Protein 7NFI (pdb70)

B-factor: mean 33.0, std 12.93, range [19.24, 120.95]

Structure (mmCIF, N/CA/C/O backbone):
data_7NFI
#
_entry.id   7NFI
#
_cell.length_a   47.393
_cell.length_b   47.393
_cell.length_c   127.164
_cell.angle_alpha   90.000
_cell.angle_beta   90.000
_cell.angle_gamma   90.000
#
_symmetry.space_group_name_H-M   'I 4 2 2'
#
loop_
_entity.id
_entity.type
_entity.pdbx_description
1 polymer CC-Type2-(LaId)4-L7Y
2 water water
#
loop_
_atom_site.group_PDB
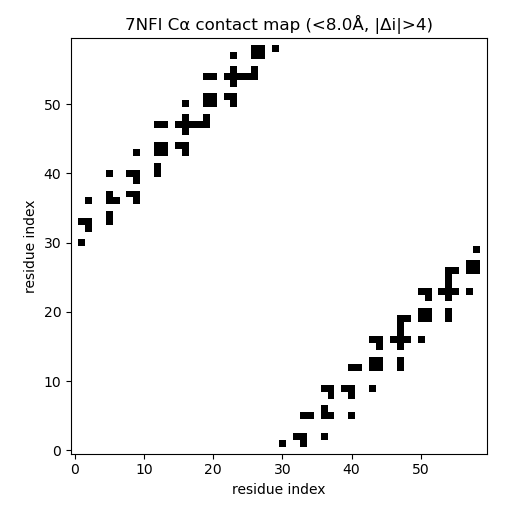_atom_site.id
_atom_site.t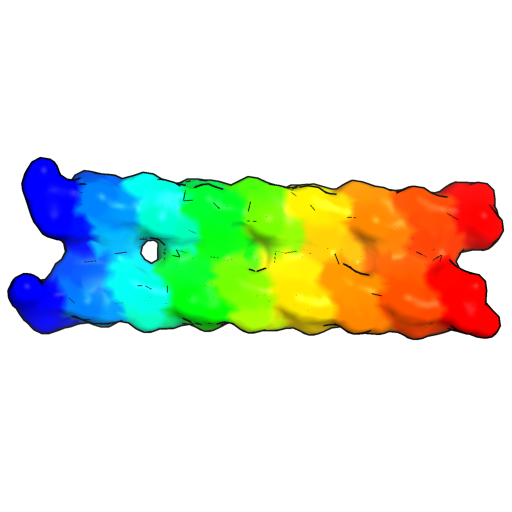ype_symbol
_atom_site.label_atom_id
_atom_site.label_alt_id
_atom_site.label_comp_id
_atom_site.label_asym_id
_atom_site.label_entity_id
_atom_site.label_seq_id
_atom_site.pdbx_PDB_ins_code
_atom_site.Cartn_x
_atom_site.Cartn_y
_atom_site.Cartn_z
_atom_site.occupancy
_atom_site.B_iso_or_equiv
_atom_site.auth_seq_id
_atom_site.auth_comp_id
_atom_site.auth_asym_id
_atom_site.auth_atom_id
_atom_site.pdbx_PDB_model_num
ATOM 4 N N . GLY A 1 2 ? 15.166 -0.094 1.741 1.00 29.71 1 GLY A N 1
ATOM 5 C CA . GLY A 1 2 ? 14.247 1.007 1.401 1.00 31.02 1 GLY A CA 1
ATOM 6 C C . GLY A 1 2 ? 13.821 1.823 2.605 1.00 28.25 1 GLY A C 1
ATOM 7 O O . GLY A 1 2 ? 13.853 1.308 3.758 1.00 27.90 1 GLY A O 1
ATOM 8 N N . GLU A 1 3 ? 13.404 3.070 2.374 1.00 28.41 2 GLU A N 1
ATOM 9 C CA . GLU A 1 3 ? 13.080 4.022 3.470 1.00 29.29 2 GLU A CA 1
ATOM 10 C C . GLU A 1 3 ? 11.852 3.557 4.230 1.00 26.56 2 GLU A C 1
ATOM 11 O O . GLU A 1 3 ? 11.829 3.745 5.439 1.00 27.75 2 GLU A O 1
ATOM 17 N N . ILE A 1 4 ? 10.861 2.929 3.584 1.00 24.66 3 ILE A N 1
ATOM 18 C CA . ILE A 1 4 ? 9.655 2.474 4.346 1.00 24.91 3 ILE A CA 1
ATOM 19 C C . ILE A 1 4 ? 10.035 1.315 5.270 1.00 24.34 3 ILE A C 1
ATOM 20 O O . ILE A 1 4 ? 9.705 1.366 6.469 1.00 24.23 3 ILE A O 1
ATOM 25 N N . ALA A 1 5 ? 10.730 0.299 4.789 1.00 24.07 4 ALA A N 1
ATOM 26 C CA . ALA A 1 5 ? 11.137 -0.841 5.636 1.00 26.09 4 ALA A CA 1
ATOM 27 C C . ALA A 1 5 ? 12.033 -0.318 6.779 1.00 26.55 4 ALA A C 1
ATOM 28 O O . ALA A 1 5 ? 11.888 -0.761 7.921 1.00 26.01 4 ALA A O 1
ATOM 30 N N . GLN A 1 6 ? 12.912 0.634 6.487 1.00 25.39 5 GLN A N 1
ATOM 31 C CA . GLN A 1 6 ? 13.773 1.222 7.531 1.00 27.11 5 GLN A CA 1
ATOM 32 C C . GLN A 1 6 ? 12.919 1.930 8.576 1.00 24.83 5 GLN A C 1
ATOM 33 O O . GLN A 1 6 ? 13.199 1.800 9.787 1.00 26.68 5 GLN A O 1
ATOM 39 N N . ALA A 1 7 ? 11.884 2.636 8.157 1.00 22.99 6 ALA A N 1
ATOM 40 C CA . ALA A 1 7 ? 11.001 3.333 9.114 1.00 24.81 6 ALA A CA 1
ATOM 41 C C . ALA A 1 7 ? 10.269 2.295 9.976 1.00 22.76 6 ALA A C 1
ATOM 42 O O . ALA A 1 7 ? 10.123 2.494 11.190 1.00 23.60 6 ALA A O 1
ATOM 44 N N . TYR A 1 8 ? 9.802 1.200 9.396 1.00 22.85 7 TYR A N 1
ATOM 45 C CA . TYR A 1 8 ? 9.164 0.124 10.179 1.00 22.46 7 TYR A CA 1
ATOM 46 C C . TYR A 1 8 ? 10.167 -0.482 11.165 1.00 23.33 7 TYR A C 1
ATOM 47 O O . TYR A 1 8 ? 9.775 -0.843 12.300 1.00 23.08 7 TYR A O 1
ATOM 56 N N . LYS A 1 9 ? 11.430 -0.621 10.778 1.00 23.54 8 LYS A N 1
ATOM 57 C CA . LYS A 1 9 ? 12.463 -1.146 11.694 1.00 26.62 8 LYS A CA 1
ATOM 58 C C . LYS A 1 9 ? 12.657 -0.161 12.863 1.00 24.08 8 LYS A C 1
ATOM 59 O O . LYS A 1 9 ? 12.892 -0.608 13.994 1.00 24.81 8 LYS A O 1
ATOM 65 N N . GLU A 1 10 ? 12.549 1.138 12.628 1.00 24.01 9 GLU 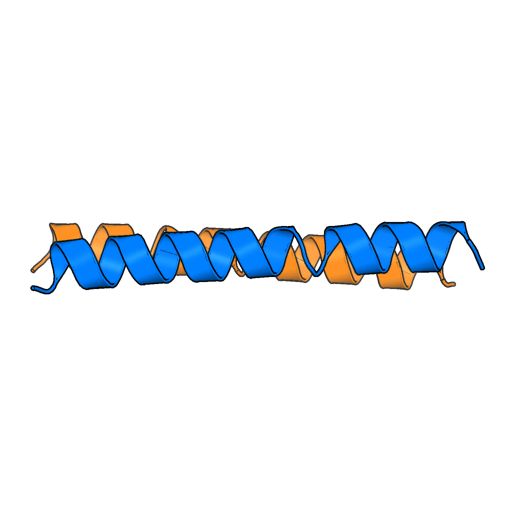A N 1
ATOM 66 C CA . GLU A 1 10 ? 12.669 2.151 13.708 1.00 25.32 9 GLU A CA 1
ATOM 67 C C . GLU A 1 10 ? 11.462 2.009 14.640 1.00 21.98 9 GLU A C 1
ATOM 68 O O . GLU A 1 10 ? 11.603 2.144 15.852 1.00 22.35 9 GLU A O 1
ATOM 74 N N . ILE A 1 11 ? 10.285 1.725 14.122 1.00 20.54 10 ILE A N 1
ATOM 75 C CA . ILE A 1 11 ? 9.090 1.458 14.953 1.00 20.65 10 ILE A CA 1
ATOM 76 C C . ILE A 1 11 ? 9.363 0.217 15.806 1.00 20.63 10 ILE A C 1
ATOM 77 O O . ILE A 1 11 ? 9.077 0.250 17.022 1.00 21.15 10 ILE A O 1
ATOM 82 N N . ALA A 1 12 ? 9.929 -0.850 15.246 1.00 20.85 11 ALA A N 1
ATOM 83 C CA . ALA A 1 12 ? 10.228 -2.055 16.030 1.00 21.57 11 ALA A CA 1
ATOM 84 C C . ALA A 1 12 ? 11.209 -1.702 17.150 1.00 20.82 11 ALA A C 1
ATOM 85 O O . ALA A 1 12 ? 11.052 -2.173 18.276 1.00 22.24 11 ALA A O 1
ATOM 87 N N . LYS A 1 13 ? 12.245 -0.922 16.862 1.00 21.48 12 LYS A N 1
ATOM 88 C CA . LYS A 1 13 ? 13.265 -0.542 17.867 1.00 23.65 12 LYS A CA 1
ATOM 89 C C . LYS A 1 13 ? 12.571 0.251 1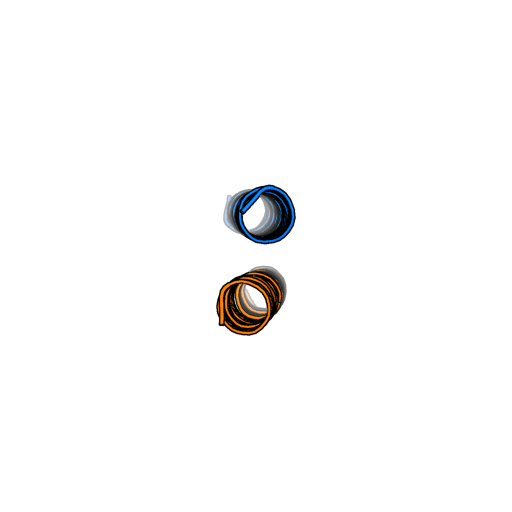8.972 1.00 21.59 12 LYS A C 1
ATOM 90 O O . LYS A 1 13 ? 12.890 0.043 20.150 1.00 23.42 12 LYS A O 1
ATOM 96 N N . ALA A 1 14 ? 11.652 1.147 18.619 1.00 21.01 13 ALA A N 1
ATOM 97 C CA . ALA A 1 14 ? 10.917 1.949 19.624 1.00 21.39 13 ALA A CA 1
ATOM 98 C C . ALA A 1 14 ? 10.048 1.043 20.498 1.00 20.71 13 ALA A C 1
ATOM 99 O O . ALA A 1 14 ? 9.995 1.239 21.723 1.00 21.30 13 ALA A O 1
ATOM 101 N N . LEU A 1 15 ? 9.410 0.053 19.915 1.00 20.36 14 LEU A N 1
ATOM 102 C CA . LEU A 1 15 ? 8.617 -0.917 20.686 1.00 19.71 14 LEU A CA 1
ATOM 103 C C . LEU A 1 15 ? 9.519 -1.709 21.631 1.00 19.61 14 LEU A C 1
ATOM 104 O O . LEU A 1 15 ? 9.109 -1.978 22.776 1.00 21.63 14 LEU A O 1
ATOM 109 N N . LYS A 1 16 ? 10.702 -2.079 21.194 1.00 21.34 15 LYS A N 1
ATOM 110 C CA . LYS A 1 16 ? 11.672 -2.756 22.088 1.00 22.74 15 LYS A CA 1
ATOM 111 C C . LYS A 1 16 ? 12.034 -1.820 23.250 1.00 23.01 15 LYS A C 1
ATOM 112 O O . LYS A 1 16 ? 12.199 -2.296 24.376 1.00 23.80 15 LYS A O 1
ATOM 118 N N . GLU A 1 17 ? 12.155 -0.512 23.004 1.00 21.94 16 GLU A N 1
ATOM 119 C CA . GLU A 1 17 ? 12.474 0.432 24.094 1.00 24.12 16 GLU A CA 1
ATOM 120 C C . GLU A 1 17 ? 11.313 0.448 25.091 1.00 23.05 16 GLU A 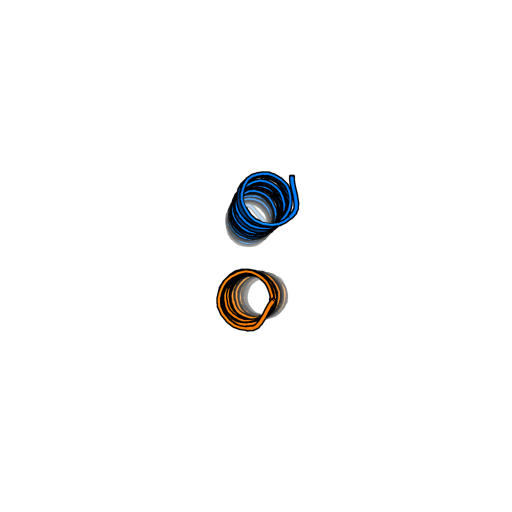C 1
ATOM 121 O O . GLU A 1 17 ? 11.537 0.567 26.292 1.00 23.06 16 GLU A O 1
ATOM 127 N N . ILE A 1 18 ? 10.082 0.341 24.626 1.00 20.50 17 ILE A N 1
ATOM 128 C CA . ILE A 1 18 ? 8.915 0.246 25.526 1.00 21.26 17 ILE A CA 1
ATOM 129 C C . ILE A 1 18 ? 9.052 -1.024 26.376 1.00 20.52 17 ILE A C 1
ATOM 130 O O . ILE A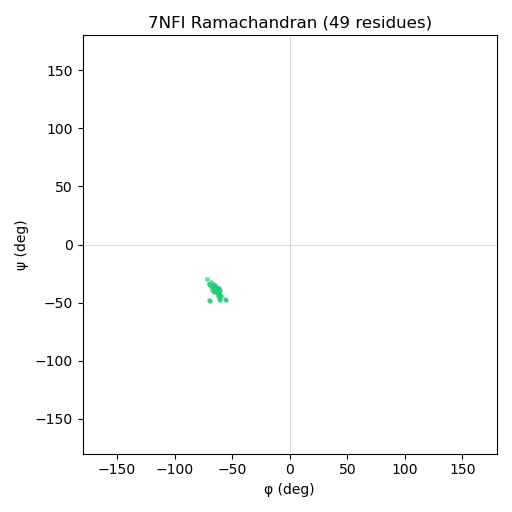 1 18 ? 8.844 -0.957 27.609 1.00 21.58 17 ILE A O 1
ATOM 135 N N . ALA A 1 19 ? 9.419 -2.147 25.789 1.00 20.68 18 ALA A N 1
ATOM 136 C CA . ALA A 1 19 ? 9.629 -3.398 26.542 1.00 21.53 18 ALA A CA 1
ATOM 137 C C . ALA A 1 19 ? 10.709 -3.179 27.626 1.00 22.44 18 ALA A C 1
ATOM 138 O O . ALA A 1 19 ? 10.519 -3.584 28.771 1.00 23.19 18 ALA A O 1
ATOM 140 N N A TRP A 1 20 ? 11.822 -2.534 27.271 0.50 21.73 19 TRP A N 1
ATOM 141 N N B TRP A 1 20 ? 11.820 -2.537 27.270 0.50 21.41 19 TRP A N 1
ATOM 142 C CA A TRP A 1 20 ? 12.924 -2.291 28.244 0.50 23.95 19 TRP A CA 1
ATOM 143 C CA B TRP A 1 20 ? 12.923 -2.295 28.239 0.50 23.83 19 TRP A CA 1
ATOM 144 C C A TRP A 1 20 ? 12.386 -1.445 29.400 0.50 22.73 19 TRP A C 1
ATOM 145 C C B TRP A 1 20 ? 12.391 -1.443 29.396 0.50 22.74 19 TRP A C 1
ATOM 146 O O A TRP A 1 20 ? 12.725 -1.716 30.574 0.50 25.56 19 TRP A O 1
ATOM 147 O O B TRP A 1 20 ? 12.726 -1.716 30.572 0.50 25.52 19 TRP A O 1
ATOM 168 N N . ALA A 1 21 ? 11.588 -0.428 29.090 1.00 22.63 20 ALA A N 1
ATOM 169 C CA . ALA A 1 21 ? 11.029 0.471 30.115 1.00 22.80 20 ALA A CA 1
ATOM 170 C C . ALA A 1 21 ? 10.094 -0.309 31.056 1.00 22.29 20 ALA A C 1
ATOM 171 O O . ALA A 1 21 ? 10.121 -0.098 32.278 1.00 24.84 20 ALA A O 1
ATOM 173 N N . LEU A 1 22 ? 9.308 -1.220 30.499 1.00 21.73 21 LEU A N 1
ATOM 174 C CA . LEU A 1 22 ? 8.401 -2.077 31.289 1.00 21.81 21 LEU A CA 1
ATOM 175 C C . LEU A 1 22 ? 9.239 -2.982 32.199 1.00 21.23 21 LEU A C 1
ATOM 176 O O . LEU A 1 22 ? 8.838 -3.238 33.356 1.00 24.26 21 LEU A O 1
ATOM 181 N N . LYS A 1 23 ? 10.371 -3.479 31.720 1.00 23.55 22 LYS A N 1
ATOM 182 C CA . LYS A 1 23 ? 11.277 -4.277 32.565 1.00 25.31 22 LYS A CA 1
ATOM 183 C C . LYS A 1 23 ? 11.796 -3.406 33.716 1.00 26.88 22 LYS A C 1
ATOM 184 O O . LYS A 1 23 ? 11.953 -3.934 34.832 1.00 29.54 22 LYS A O 1
ATOM 190 N N . GLU A 1 24 ? 12.085 -2.126 33.466 1.00 26.21 23 GLU A N 1
ATOM 191 C CA . GLU A 1 24 ? 12.547 -1.210 34.545 1.00 27.88 23 GLU A CA 1
ATOM 192 C C . GLU A 1 24 ? 11.415 -1.042 35.577 1.00 26.70 23 GLU A C 1
ATOM 193 O O . GLU A 1 24 ? 11.697 -1.004 36.795 1.00 28.26 23 GLU A O 1
ATOM 199 N N . ILE A 1 25 ? 10.162 -0.984 35.129 1.00 26.77 24 ILE A N 1
ATOM 200 C CA . ILE A 1 25 ? 9.001 -0.957 36.046 1.00 27.53 24 ILE A CA 1
ATOM 201 C C . ILE A 1 25 ? 8.996 -2.241 36.902 1.00 27.28 24 ILE A C 1
ATOM 202 O O . ILE A 1 25 ? 8.849 -2.133 38.136 1.00 28.81 24 ILE A O 1
ATOM 207 N N . ALA A 1 26 ? 9.158 -3.414 36.288 1.00 27.67 25 ALA A N 1
ATOM 208 C CA . ALA A 1 26 ? 9.178 -4.699 37.023 1.00 28.23 25 ALA A CA 1
ATOM 209 C C . ALA A 1 26 ? 10.255 -4.630 38.104 1.00 30.43 25 ALA A C 1
ATOM 210 O O . ALA A 1 26 ? 9.999 -5.008 39.255 1.00 30.95 25 ALA A O 1
ATOM 212 N N . GLN A 1 27 ? 11.455 -4.173 37.742 1.00 30.70 26 GLN A N 1
ATOM 213 C CA . GLN A 1 27 ? 12.598 -4.136 38.682 1.00 33.20 26 GLN A CA 1
ATOM 214 C C . GLN A 1 27 ? 12.272 -3.183 39.833 1.00 32.39 26 GLN A C 1
ATOM 215 O O . GLN A 1 27 ? 12.589 -3.520 40.984 1.00 35.73 26 GLN A O 1
ATOM 221 N N . ALA A 1 28 ? 11.608 -2.057 39.542 1.00 32.46 27 ALA A N 1
ATOM 222 C CA . ALA A 1 28 ? 11.241 -1.074 40.591 1.00 33.45 27 ALA A CA 1
ATOM 223 C C . ALA A 1 28 ? 10.241 -1.698 41.577 1.00 35.52 27 ALA A C 1
ATOM 224 O O . ALA A 1 28 ? 10.373 -1.459 42.797 1.00 41.59 27 ALA A O 1
ATOM 226 N N . LEU A 1 29 ? 9.319 -2.526 41.093 1.00 34.06 28 LEU A N 1
ATOM 227 C CA . LEU A 1 29 ? 8.314 -3.192 41.958 1.00 37.87 28 LEU A CA 1
ATOM 228 C C . LEU A 1 29 ? 8.989 -4.264 42.836 1.00 42.77 28 LEU A C 1
ATOM 229 O O . LEU A 1 29 ? 8.537 -4.477 43.976 1.00 48.67 28 LEU A O 1
ATOM 234 N N . LYS A 1 30 ? 10.023 -4.927 42.322 1.00 42.41 29 LYS A N 1
ATOM 235 C CA . LYS A 1 30 ? 10.749 -6.038 42.994 1.00 46.13 29 LYS A CA 1
ATOM 236 C C . LYS A 1 30 ? 11.576 -5.442 44.135 1.00 51.55 29 LYS A C 1
ATOM 237 O O . LYS A 1 30 ? 11.805 -6.150 45.113 1.00 60.93 29 LYS A O 1
ATOM 243 N N . GLY A 1 31 ? 12.025 -4.189 43.999 1.00 53.27 30 GLY A N 1
ATOM 244 C CA . GLY A 1 31 ? 12.707 -3.448 45.079 1.00 58.95 30 GLY A CA 1
ATOM 245 C C . GLY A 1 31 ? 11.721 -2.982 46.144 1.00 68.41 30 GLY A C 1
ATOM 246 O O . GLY A 1 31 ? 10.615 -2.467 45.881 1.00 82.78 30 GLY A O 1
ATOM 250 N N . GLY B 1 2 ? 10.812 10.623 1.772 1.00 32.58 1 GLY B N 1
ATOM 251 C CA . GLY B 1 2 ? 9.373 10.731 1.406 1.00 33.10 1 GLY B CA 1
ATOM 252 C C . GLY B 1 2 ? 8.477 11.024 2.589 1.00 30.44 1 GLY B C 1
ATOM 253 O O . GLY B 1 2 ? 8.880 10.716 3.726 1.00 29.22 1 GLY B O 1
ATOM 254 N N . GLU B 1 3 ? 7.299 11.613 2.357 1.00 29.82 2 GLU B N 1
ATOM 255 C CA . GLU B 1 3 ? 6.420 12.094 3.468 1.00 28.57 2 GLU B CA 1
ATOM 256 C C . GLU B 1 3 ? 5.865 10.904 4.250 1.00 27.20 2 GLU B C 1
ATOM 257 O O . GLU B 1 3 ? 5.693 11.028 5.433 1.00 27.29 2 GLU B O 1
ATOM 263 N N . ILE B 1 4 ? 5.622 9.758 3.620 1.00 24.51 3 ILE B N 1
ATOM 264 C CA . ILE B 1 4 ? 5.082 8.590 4.356 1.00 24.54 3 ILE B CA 1
ATOM 265 C C . ILE B 1 4 ? 6.171 8.037 5.280 1.00 23.94 3 ILE B C 1
ATOM 266 O O . ILE B 1 4 ? 5.901 7.839 6.476 1.00 24.06 3 ILE B O 1
ATOM 271 N N . ALA B 1 5 ? 7.390 7.832 4.801 1.00 25.53 4 ALA B N 1
ATOM 272 C CA . ALA B 1 5 ? 8.469 7.322 5.665 1.00 26.47 4 ALA B CA 1
ATOM 273 C C . ALA B 1 5 ? 8.718 8.331 6.793 1.00 27.29 4 ALA B C 1
ATOM 274 O O . ALA B 1 5 ? 8.951 7.932 7.952 1.00 27.72 4 ALA B O 1
ATOM 276 N N . GLN B 1 6 ? 8.678 9.620 6.491 1.00 26.59 5 GLN B N 1
ATOM 277 C CA . GLN B 1 6 ? 8.868 10.661 7.536 1.00 29.12 5 GLN B CA 1
ATOM 278 C C . GLN B 1 6 ? 7.750 10.564 8.586 1.00 26.58 5 GLN B C 1
ATOM 279 O O . GLN B 1 6 ? 8.043 10.655 9.790 1.00 27.30 5 GLN B O 1
ATOM 285 N N . ALA B 1 7 ? 6.519 10.297 8.171 1.00 25.25 6 ALA B N 1
ATOM 286 C CA . ALA B 1 7 ? 5.403 10.173 9.135 1.00 25.71 6 ALA B CA 1
ATOM 287 C C . ALA B 1 7 ? 5.623 8.914 9.983 1.00 23.57 6 ALA B C 1
ATOM 288 O O . ALA B 1 7 ? 5.383 8.958 11.208 1.00 23.30 6 ALA B O 1
ATOM 290 N N . TYR B 1 8 ? 6.099 7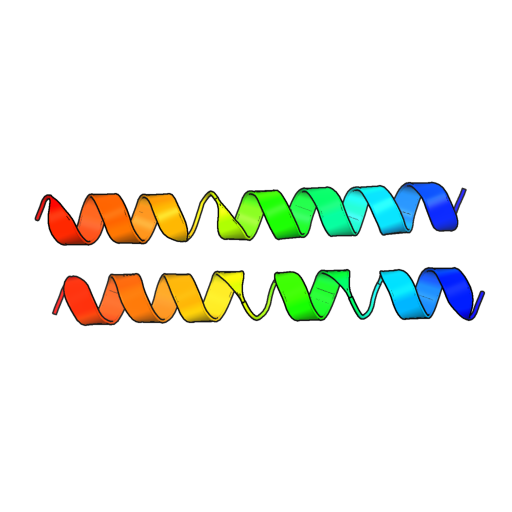.815 9.408 1.00 23.28 7 TYR B N 1
ATOM 291 C CA . TYR B 1 8 ? 6.395 6.604 10.202 1.00 22.94 7 TYR B CA 1
ATOM 292 C C . TYR B 1 8 ? 7.537 6.894 11.188 1.00 24.38 7 TYR B C 1
ATOM 293 O O . TYR B 1 8 ? 7.544 6.356 12.297 1.00 24.17 7 TYR B O 1
ATOM 302 N N . LYS B 1 9 ? 8.516 7.693 10.786 1.00 25.04 8 LYS B N 1
ATOM 303 C CA . LYS B 1 9 ? 9.625 8.074 11.692 1.00 26.77 8 LYS B CA 1
ATOM 304 C C . LYS B 1 9 ? 9.053 8.885 12.874 1.00 24.84 8 LYS B C 1
ATOM 305 O O . LYS B 1 9 ? 9.518 8.718 14.010 1.00 26.02 8 LYS B O 1
ATOM 311 N N A GLU B 1 10 ? 8.051 9.729 12.628 0.50 25.21 9 GLU B N 1
ATOM 312 N N B GLU B 1 10 ? 8.050 9.733 12.621 0.50 25.71 9 GLU B N 1
ATOM 313 C CA A GLU B 1 10 ? 7.412 10.519 13.722 0.50 24.85 9 GLU B CA 1
ATOM 314 C CA B GLU B 1 10 ? 7.395 10.533 13.704 0.50 25.57 9 GLU B CA 1
ATOM 315 C C A GLU B 1 10 ? 6.667 9.559 14.653 0.50 22.26 9 GLU B C 1
ATOM 316 C C B GLU B 1 10 ? 6.656 9.573 14.643 0.50 22.54 9 GLU B C 1
ATOM 317 O O A GLU B 1 10 ? 6.683 9.752 15.867 0.50 22.80 9 GLU B O 1
ATOM 318 O O B GLU B 1 10 ? 6.668 9.777 15.856 0.50 23.41 9 GLU B O 1
ATOM 329 N N . ILE B 1 11 ? 6.051 8.516 14.117 1.00 21.08 10 ILE B N 1
ATOM 330 C CA . ILE B 1 11 ? 5.395 7.488 14.958 1.00 21.37 10 ILE B CA 1
ATOM 331 C C . ILE B 1 11 ? 6.475 6.801 15.815 1.00 20.12 10 ILE B C 1
ATOM 332 O O . ILE B 1 11 ? 6.248 6.607 17.034 1.00 21.21 10 ILE B O 1
ATOM 337 N N . ALA B 1 12 ? 7.619 6.454 15.253 1.00 20.61 11 ALA B N 1
ATOM 338 C CA . ALA B 1 12 ? 8.691 5.816 16.036 1.00 21.75 11 ALA B CA 1
ATOM 339 C C . ALA B 1 12 ? 9.138 6.766 17.153 1.00 22.24 11 ALA B C 1
ATOM 340 O O . ALA B 1 12 ? 9.348 6.308 18.287 1.00 23.39 11 ALA B O 1
ATOM 342 N N . LYS B 1 13 ? 9.316 8.057 16.852 1.00 21.84 12 LYS B N 1
ATOM 343 C CA . LYS B 1 13 ? 9.745 9.025 17.873 1.00 23.60 12 LYS B CA 1
ATOM 344 C C . LYS B 1 13 ? 8.698 9.086 18.985 1.00 22.31 12 LYS B C 1
ATOM 345 O O . LYS B 1 13 ? 9.081 9.188 20.160 1.00 23.98 12 LYS B O 1
ATOM 351 N N . ALA B 1 14 ? 7.421 9.064 18.641 1.00 21.16 13 ALA B N 1
ATOM 352 C CA . ALA B 1 14 ? 6.329 9.133 19.633 1.00 21.44 13 ALA B CA 1
ATOM 353 C C . ALA B 1 14 ? 6.370 7.866 20.492 1.00 21.52 13 ALA B C 1
ATOM 354 O O . ALA B 1 14 ? 6.181 7.965 21.732 1.00 21.09 13 ALA B O 1
ATOM 356 N N . LEU B 1 15 ? 6.628 6.696 19.909 1.00 19.90 14 LEU B N 1
ATOM 357 C CA . LEU B 1 15 ? 6.736 5.456 20.695 1.00 20.97 14 LEU B CA 1
ATOM 358 C C . LEU B 1 15 ? 7.946 5.554 21.629 1.00 20.01 14 LEU B C 1
ATOM 359 O O . LEU B 1 15 ? 7.865 5.068 22.758 1.00 20.94 14 LEU B O 1
ATOM 364 N N . LYS B 1 16 ? 9.041 6.169 21.215 1.00 20.96 15 LYS B N 1
ATOM 365 C CA . LYS B 1 16 ? 10.204 6.359 22.110 1.00 21.64 15 LYS B CA 1
ATOM 366 C C . LYS B 1 16 ? 9.792 7.273 23.274 1.00 22.11 15 LYS B C 1
ATOM 367 O O . LYS B 1 16 ? 10.280 7.084 24.396 1.00 23.39 15 LYS B O 1
ATOM 373 N N . GLU B 1 17 ? 8.957 8.275 23.027 1.00 21.01 16 GLU B N 1
ATOM 374 C CA A GLU B 1 17 ? 8.498 9.157 24.116 0.70 23.16 16 GLU B CA 1
ATOM 375 C CA B GLU B 1 17 ? 8.464 9.170 24.101 0.30 21.54 16 GLU B CA 1
ATOM 376 C C . GLU B 1 17 ? 7.670 8.326 25.100 1.00 20.45 16 GLU B C 1
ATOM 377 O O . GLU B 1 17 ? 7.755 8.566 26.326 1.00 21.91 16 GLU B O 1
ATOM 388 N N . ILE B 1 18 ? 6.855 7.404 24.613 1.00 20.07 17 ILE B N 1
ATOM 389 C CA . ILE B 1 18 ? 6.115 6.493 25.514 1.00 19.89 17 ILE B CA 1
ATOM 390 C C . ILE B 1 18 ? 7.095 5.675 26.361 1.00 20.25 17 ILE B C 1
ATOM 391 O O . ILE B 1 18 ? 6.897 5.569 27.58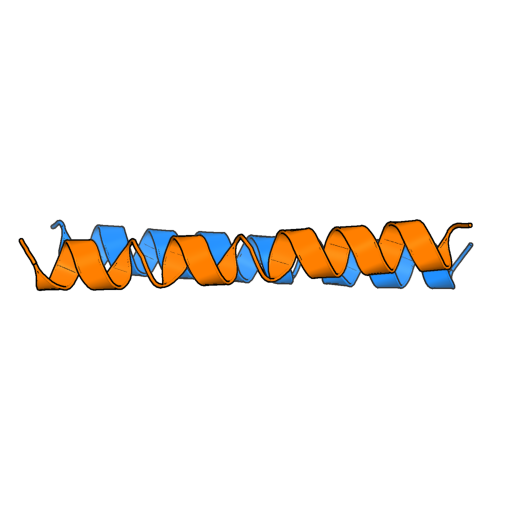3 1.00 21.56 17 ILE B O 1
ATOM 396 N N . ALA B 1 19 ? 8.144 5.153 25.772 1.00 20.69 18 ALA B N 1
ATOM 397 C CA . ALA B 1 19 ? 9.150 4.356 26.500 1.00 21.35 18 ALA B CA 1
ATOM 398 C C . ALA B 1 19 ? 9.771 5.264 27.583 1.00 22.23 18 ALA B C 1
ATOM 399 O O . ALA B 1 19 ? 9.939 4.804 28.742 1.00 23.02 18 ALA B O 1
ATOM 401 N N . TRP B 1 20 ? 10.120 6.515 27.249 1.00 22.07 19 TRP B N 1
ATOM 402 C CA . TRP B 1 20 ? 10.752 7.408 28.228 1.00 23.20 19 TRP B CA 1
ATOM 403 C C . TRP B 1 20 ? 9.784 7.658 29.379 1.00 23.01 19 TRP B C 1
ATOM 404 O O . TRP B 1 20 ? 10.244 7.697 30.545 1.00 24.86 19 TRP B O 1
ATOM 415 N N . ALA B 1 21 ? 8.509 7.873 29.097 1.00 21.99 20 ALA B N 1
ATOM 416 C CA . ALA B 1 21 ? 7.486 8.111 30.139 1.00 22.71 20 ALA B CA 1
ATOM 417 C C . ALA B 1 21 ? 7.370 6.877 31.039 1.00 23.31 20 ALA B C 1
ATOM 418 O O . ALA B 1 21 ? 7.263 7.022 32.260 1.00 24.20 20 ALA B O 1
ATOM 420 N N . LEU B 1 22 ? 7.434 5.680 30.483 1.00 22.82 21 LEU B N 1
ATOM 421 C CA . LEU B 1 22 ? 7.401 4.440 31.281 1.00 22.79 21 LEU B CA 1
ATOM 422 C C . LEU B 1 22 ? 8.666 4.341 32.166 1.00 23.49 21 LEU B C 1
ATOM 423 O O . LEU B 1 22 ? 8.562 3.909 33.323 1.00 25.24 21 LEU B O 1
ATOM 428 N N . LYS B 1 23 ? 9.814 4.801 31.678 1.00 23.61 22 LYS B N 1
ATOM 429 C CA . LYS B 1 23 ? 11.037 4.856 32.502 1.00 26.44 22 LYS B CA 1
ATOM 430 C C . LYS B 1 23 ? 10.808 5.830 33.668 1.00 27.06 22 LYS B C 1
ATOM 431 O O . LYS B 1 23 ? 11.296 5.558 34.795 1.00 29.96 22 LYS B O 1
ATOM 437 N N . GLU B 1 24 ? 10.104 6.948 33.424 1.00 27.16 23 GLU B N 1
ATOM 438 C CA . GLU B 1 24 ? 9.795 7.936 34.479 1.00 30.11 23 GLU B CA 1
ATOM 439 C C . GLU B 1 24 ? 8.887 7.284 35.531 1.00 27.52 23 GLU B C 1
ATOM 440 O O . GLU B 1 24 ? 9.028 7.552 36.740 1.00 32.72 23 GLU B O 1
ATOM 446 N N . ILE B 1 25 ? 7.947 6.449 35.096 1.00 27.21 24 ILE B N 1
ATOM 447 C CA . ILE B 1 25 ? 7.083 5.692 36.022 1.00 27.02 24 ILE B CA 1
ATOM 448 C C . ILE B 1 25 ? 7.974 4.777 36.870 1.00 26.35 24 ILE B C 1
ATOM 449 O O . ILE B 1 25 ? 7.788 4.736 38.091 1.00 30.60 24 ILE B O 1
ATOM 454 N N . ALA B 1 26 ? 8.907 4.053 36.270 1.00 27.76 25 ALA B N 1
ATOM 455 C CA . ALA B 1 26 ? 9.814 3.155 37.028 1.00 28.49 25 ALA B CA 1
ATOM 456 C C . ALA B 1 26 ? 10.538 3.965 38.092 1.00 32.16 25 ALA B C 1
ATOM 457 O O . ALA B 1 26 ? 10.627 3.511 39.246 1.00 35.29 25 ALA B O 1
ATOM 459 N N . GLN B 1 27 ? 11.071 5.123 37.727 1.00 32.38 26 GLN B N 1
ATOM 460 C CA . GLN B 1 27 ? 11.822 5.982 38.682 1.00 35.59 26 GLN B CA 1
ATOM 461 C C . GLN B 1 27 ? 10.889 6.398 39.828 1.00 37.11 26 GLN B C 1
ATOM 462 O O . GLN B 1 27 ? 11.328 6.403 41.022 1.00 40.65 26 GLN B O 1
ATOM 468 N N . ALA B 1 28 ? 9.642 6.757 39.518 1.00 35.89 27 ALA B N 1
ATOM 469 C CA . ALA B 1 28 ? 8.652 7.177 40.546 1.00 38.24 27 ALA B CA 1
ATOM 470 C C . ALA B 1 28 ? 8.371 6.029 41.520 1.00 38.07 27 ALA B C 1
ATOM 471 O O . ALA B 1 28 ? 8.286 6.283 42.727 1.00 44.45 27 ALA B O 1
ATOM 473 N N . LEU B 1 29 ? 8.299 4.796 41.032 1.00 37.00 28 LEU B N 1
ATOM 474 C CA . LEU B 1 29 ? 8.032 3.592 41.868 1.00 39.68 28 LEU B CA 1
ATOM 475 C C . LEU B 1 29 ? 9.234 3.290 42.764 1.00 44.36 28 LEU B C 1
ATOM 476 O O . LEU B 1 29 ? 9.018 2.808 43.888 1.00 48.62 28 LEU B O 1
ATOM 481 N N . LYS B 1 30 ? 10.448 3.549 42.279 1.00 47.10 29 LYS B N 1
ATOM 482 C CA . LYS B 1 30 ? 11.721 3.282 42.987 1.00 50.29 29 LYS B CA 1
ATOM 483 C C . LYS B 1 30 ? 11.821 4.232 44.186 1.00 57.51 29 LYS B C 1
ATOM 484 O O . LYS B 1 30 ? 12.370 3.806 45.218 1.00 58.72 29 LYS B O 1
ATOM 490 N N . GLY B 1 31 ? 11.321 5.467 44.034 1.00 60.91 30 GLY B N 1
ATOM 491 C CA . GLY B 1 31 ? 11.268 6.442 45.136 1.00 60.33 30 GLY B CA 1
ATOM 492 C C . GLY B 1 31 ? 10.128 6.130 46.088 1.00 72.42 30 GLY B C 1
ATOM 493 O O . GLY B 1 31 ? 10.203 6.524 47.266 1.00 72.91 30 GLY B O 1
#

Radius of gyration: 13.94 Å; Cα contacts (8 Å, |Δi|>4): 61; chains: 2; bounding box: 9×18×44 Å

Solvent-accessible surface area: 4548 Å² total; per-residue (Å²): 87,92,63,53,82,0,111,119,61,31,48,110,1,91,127,44,26,47,151,0,90,140,63,27,41,115,7,120,167,97,64,149,97,2,108,49,57,59,103,86,5,126,53,33,95,128,88,4,155,51,32,70,104,88,3,117,78,84,152,100

Sequence (60 aa):
GEIAQAYKEIAKALKEIAWWALKEIAQALKGGEIAQAYKEEIAKALKEEIAWALKEIAQALKG

Secondary structure (DSSP, 8-state):
-HHHHHHHHHHHHHHHHHHHHHHHHHHHH-/-HHHHHHHHHHHHHHHHHHHHHHHHHHHH-

Foldseek 3Di:
DVVVVVVVVVVVVVVVVVVVVVVVVVVVVD/DVVVVVVVVVVVVVVVVVVVVVVVVVVVVD